Protein AF-A0AAU7Q4F9-F1 (afdb_monomer_lite)

Secondary structure (DSSP, 8-state):
-PPPPTTSPPP------SS---SHHHHHHHHHHHHGGGHHHHHHHIIIIIS-GGG---SSHHHHHHHHHHHHHHHHHHHHHHHHHHH-GGGG-

Foldseek 3Di:
DDDDPPPDDDDDDDDDDPDDDPDPVSVVVVVVVVVCVCLVVQLVCCLCVVVVLVPDDDPDPVVSVVVVVVSSVVSVVVSVVVVCCVPPVPVVD

InterPro domains:
  IPR012337 Ribonuclease H-like superfamily [SSF53098] (7-90)
  IPR047768 Transposase for transposon Tn5-like [PTHR37319] (5-89)

Organism: NCBI:txid3158571

Sequence (93 aa):
MVFCPPEASPLEWMLLTNLPVNTFDEAVEKVSWYCLRWKIEILHKILKSGLKVEECRLETAERLMRYLTVMSVIAWRIFFITTIARTNPTLLY

Radius of gyration: 18.88 Å; chains: 1; bounding box: 44×36×45 Å

Structure (mmCIF, N/CA/C/O backbone):
data_AF-A0AAU7Q4F9-F1
#
_entry.id   AF-A0AAU7Q4F9-F1
#
loop_
_atom_site.group_PDB
_atom_site.id
_atom_site.type_symbol
_atom_site.label_atom_id
_atom_site.label_alt_id
_atom_site.label_comp_id
_atom_site.label_asym_id
_atom_site.label_entity_id
_atom_site.label_seq_id
_atom_site.pdbx_PDB_ins_code
_atom_site.Cartn_x
_atom_site.Cartn_y
_atom_site.Cartn_z
_atom_site.occup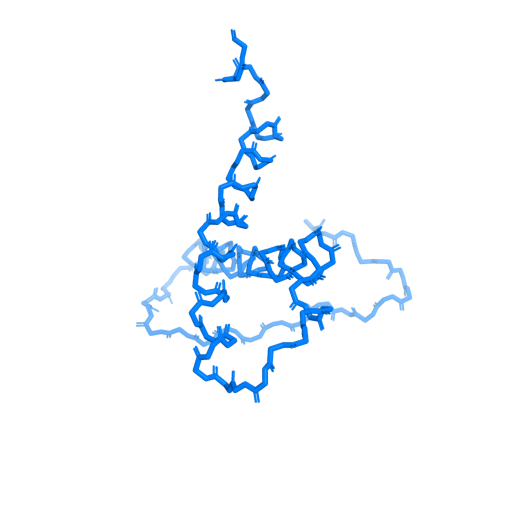ancy
_atom_site.B_iso_or_equiv
_atom_site.auth_seq_id
_atom_site.auth_comp_id
_atom_site.auth_asym_id
_atom_site.auth_atom_id
_atom_site.pdbx_PDB_model_num
ATOM 1 N N . MET A 1 1 ? 15.664 -12.914 -14.650 1.00 38.50 1 MET A N 1
ATOM 2 C CA . MET A 1 1 ? 14.683 -14.010 -14.794 1.00 38.50 1 MET A CA 1
ATOM 3 C C . MET A 1 1 ? 14.247 -14.415 -13.397 1.00 38.50 1 MET A C 1
ATOM 5 O O . MET A 1 1 ? 15.077 -14.900 -12.641 1.00 38.50 1 MET A O 1
ATOM 9 N N . VAL A 1 2 ? 13.011 -14.102 -13.005 1.00 52.59 2 VAL A N 1
ATOM 10 C CA . VAL A 1 2 ? 12.460 -14.536 -11.711 1.00 52.59 2 VAL A CA 1
ATOM 11 C C . VAL A 1 2 ? 12.065 -16.003 -11.868 1.00 52.59 2 VAL A C 1
ATOM 13 O O . VAL A 1 2 ? 11.345 -16.337 -12.805 1.00 52.59 2 VAL A O 1
ATOM 16 N N . PHE A 1 3 ? 12.579 -16.877 -11.005 1.00 48.22 3 PHE A N 1
ATOM 17 C CA . PHE A 1 3 ? 12.189 -18.287 -10.969 1.00 48.22 3 PHE A CA 1
ATOM 18 C C . PHE A 1 3 ? 10.68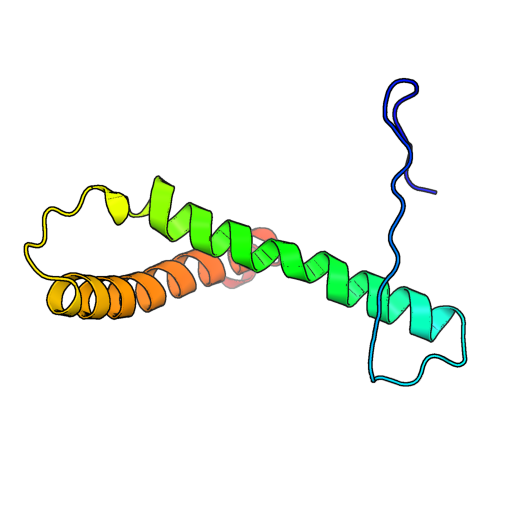0 -18.390 -10.701 1.00 48.22 3 PHE A C 1
ATOM 20 O O . PHE A 1 3 ? 10.200 -17.902 -9.679 1.00 48.22 3 PHE A O 1
ATOM 27 N N . CYS A 1 4 ? 9.941 -19.020 -11.613 1.00 61.09 4 CYS A N 1
ATOM 28 C CA . CYS A 1 4 ? 8.564 -19.441 -11.379 1.00 61.09 4 CYS A CA 1
ATOM 29 C C . CYS A 1 4 ? 8.610 -20.900 -10.891 1.00 61.09 4 CYS A C 1
ATOM 31 O O . CYS A 1 4 ? 9.220 -21.727 -11.576 1.00 61.09 4 CYS A O 1
ATOM 33 N N . PRO A 1 5 ? 8.058 -21.232 -9.710 1.00 80.31 5 PRO A N 1
ATOM 34 C CA . PRO A 1 5 ? 7.941 -22.619 -9.272 1.00 80.31 5 PRO A CA 1
ATOM 35 C C . PRO A 1 5 ? 7.213 -23.454 -10.338 1.00 80.31 5 PRO A C 1
ATOM 37 O O . PRO A 1 5 ? 6.263 -22.945 -10.929 1.00 80.31 5 PRO A O 1
ATOM 40 N N . PRO A 1 6 ? 7.603 -24.718 -10.574 1.00 75.06 6 PRO A N 1
ATOM 41 C CA . PRO A 1 6 ? 7.075 -25.523 -11.682 1.00 75.06 6 PRO A CA 1
ATOM 42 C C . PRO A 1 6 ? 5.551 -25.743 -11.648 1.00 75.06 6 PRO A C 1
ATOM 44 O O . PRO A 1 6 ? 4.962 -26.050 -12.678 1.00 75.06 6 PRO A O 1
ATOM 47 N N . GLU A 1 7 ? 4.910 -25.560 -10.493 1.00 83.19 7 GLU A N 1
ATOM 48 C CA . GLU A 1 7 ? 3.461 -25.728 -10.301 1.00 83.19 7 GLU A CA 1
ATOM 49 C C . GLU A 1 7 ? 2.684 -24.398 -10.266 1.00 83.19 7 GLU A C 1
ATOM 51 O O . GLU A 1 7 ? 1.459 -24.397 -10.151 1.00 83.19 7 GLU A O 1
ATOM 56 N N . ALA A 1 8 ? 3.367 -23.252 -10.343 1.00 84.56 8 ALA A N 1
ATOM 57 C CA . ALA A 1 8 ? 2.725 -21.945 -10.267 1.00 84.56 8 ALA A CA 1
ATOM 58 C C . ALA A 1 8 ? 2.310 -21.447 -11.657 1.00 84.56 8 ALA A C 1
ATOM 60 O O . ALA A 1 8 ? 3.069 -21.533 -12.622 1.00 84.56 8 ALA A O 1
ATOM 61 N N . SER A 1 9 ? 1.110 -20.871 -11.760 1.00 86.88 9 SER A N 1
ATOM 62 C CA . SER A 1 9 ? 0.697 -20.177 -12.981 1.00 86.88 9 SER A CA 1
ATOM 63 C C . SER A 1 9 ? 1.627 -18.982 -13.254 1.00 86.88 9 SER A C 1
ATOM 65 O O . SER A 1 9 ? 1.982 -18.269 -12.307 1.00 86.88 9 SER A O 1
ATOM 67 N N . PRO A 1 10 ? 2.014 -18.732 -14.520 1.00 86.12 10 PRO A N 1
ATOM 68 C CA . PRO A 1 10 ? 2.849 -17.590 -14.869 1.00 86.12 10 PRO A CA 1
ATOM 69 C C . PRO A 1 10 ? 2.231 -16.266 -14.415 1.00 86.12 10 PRO A C 1
ATOM 71 O O . PRO A 1 10 ? 1.017 -16.073 -14.480 1.00 86.12 10 PRO A O 1
ATOM 74 N N . LEU A 1 11 ? 3.081 -15.336 -13.981 1.00 87.62 11 LEU A N 1
ATOM 75 C CA . LEU A 1 11 ? 2.650 -13.976 -13.690 1.00 87.62 11 LEU A CA 1
ATOM 76 C C . LEU A 1 11 ? 2.409 -13.232 -15.007 1.00 87.62 11 LEU A C 1
ATOM 78 O O . LEU A 1 11 ? 3.347 -13.012 -15.772 1.00 87.62 11 LEU A O 1
ATOM 82 N N . GLU A 1 12 ? 1.174 -12.802 -15.233 1.00 91.38 12 GLU A N 1
ATOM 83 C CA . GLU A 1 12 ? 0.789 -12.005 -16.395 1.00 91.38 12 GLU A CA 1
ATOM 84 C C . GLU A 1 12 ? 0.154 -10.693 -15.928 1.00 91.38 12 GLU A C 1
ATOM 86 O O . GLU A 1 12 ? -0.838 -10.696 -15.196 1.00 91.38 12 GLU A O 1
ATOM 91 N N . TRP A 1 13 ? 0.738 -9.560 -16.330 1.00 94.44 13 TRP A N 1
ATOM 92 C CA . TRP A 1 13 ? 0.229 -8.224 -16.019 1.00 94.44 13 TRP A CA 1
ATOM 93 C C . TRP A 1 13 ? 0.061 -7.397 -17.289 1.00 94.44 13 TRP A C 1
ATOM 95 O O . TRP A 1 13 ? 0.996 -7.247 -18.071 1.00 94.44 13 TRP A O 1
ATOM 105 N N . MET A 1 14 ? -1.109 -6.773 -17.426 1.00 95.31 14 MET A N 1
ATOM 106 C CA . MET A 1 14 ? -1.364 -5.703 -18.386 1.00 95.31 14 MET A CA 1
ATOM 107 C C . MET A 1 14 ? -1.568 -4.401 -17.609 1.00 95.31 14 MET A C 1
ATOM 109 O O . MET A 1 14 ? -2.555 -4.247 -16.888 1.00 95.31 14 MET A O 1
ATOM 113 N N . LEU A 1 15 ? -0.611 -3.478 -17.718 1.00 96.44 15 LEU A N 1
ATOM 114 C CA . LEU A 1 15 ? -0.642 -2.198 -17.012 1.00 96.44 15 LEU A CA 1
ATOM 115 C C . LEU A 1 15 ? -1.076 -1.089 -17.972 1.00 96.44 15 LEU A C 1
ATOM 117 O O . LEU A 1 15 ? -0.396 -0.814 -18.957 1.00 96.44 15 LEU A O 1
ATOM 121 N N . LEU A 1 16 ? -2.194 -0.437 -17.663 1.00 97.00 16 LEU A N 1
ATOM 122 C CA . LEU A 1 16 ? -2.663 0.743 -18.386 1.00 97.00 16 LEU A CA 1
ATOM 123 C C . LEU A 1 16 ? -2.156 1.998 -17.675 1.00 97.00 16 LEU A C 1
ATOM 125 O O . LEU A 1 16 ? -2.305 2.131 -16.461 1.00 97.00 16 LEU A O 1
ATOM 129 N N . THR A 1 17 ? -1.554 2.915 -18.428 1.00 96.44 17 THR A N 1
ATOM 130 C CA . THR A 1 17 ? -0.992 4.161 -17.899 1.00 96.44 17 THR A CA 1
ATOM 131 C C . THR A 1 17 ? -1.247 5.316 -18.860 1.00 96.44 17 THR A C 1
ATOM 133 O O . THR A 1 17 ? -1.305 5.125 -20.072 1.00 96.44 17 THR A O 1
ATOM 136 N N . ASN A 1 18 ? -1.409 6.521 -18.315 1.00 97.38 18 ASN A N 1
ATOM 137 C CA . ASN A 1 18 ? -1.476 7.768 -19.080 1.00 97.38 18 ASN A CA 1
ATOM 138 C C . ASN A 1 18 ? -0.091 8.405 -19.292 1.00 97.38 18 ASN A C 1
ATOM 140 O O . ASN A 1 18 ? 0.005 9.485 -19.871 1.00 97.38 18 ASN A O 1
ATOM 144 N N . LEU A 1 19 ? 0.969 7.772 -18.789 1.00 97.00 19 LEU A N 1
ATOM 145 C CA . LEU A 1 19 ? 2.344 8.216 -18.975 1.00 97.00 19 LEU A CA 1
ATOM 146 C C . LEU A 1 19 ? 2.913 7.650 -20.281 1.00 97.00 19 LEU A C 1
ATOM 148 O O . LEU A 1 19 ? 2.614 6.503 -20.617 1.00 97.00 19 LEU A O 1
ATOM 152 N N . PRO A 1 20 ? 3.755 8.410 -21.001 1.00 96.75 20 PRO A N 1
ATOM 153 C CA . PRO A 1 20 ? 4.412 7.903 -22.196 1.00 96.75 20 PRO A CA 1
ATOM 154 C C . PRO A 1 20 ? 5.351 6.739 -21.853 1.00 96.75 20 PRO A C 1
ATOM 156 O O . PRO A 1 20 ? 6.025 6.748 -20.818 1.00 96.75 20 PRO A O 1
ATOM 159 N N . VAL A 1 21 ? 5.374 5.742 -22.738 1.00 97.19 21 VAL A N 1
ATOM 160 C CA . VAL A 1 21 ? 6.269 4.583 -22.677 1.00 97.19 21 VAL A CA 1
ATOM 161 C C . VAL A 1 21 ? 6.743 4.290 -24.097 1.00 97.19 21 VAL A C 1
ATOM 163 O O . VAL A 1 21 ? 6.054 3.630 -24.870 1.00 97.19 21 VAL A O 1
ATOM 166 N N . ASN A 1 22 ? 7.903 4.831 -24.456 1.00 97.62 22 ASN A N 1
ATOM 167 C CA . ASN A 1 22 ? 8.494 4.718 -25.790 1.00 97.62 22 ASN A CA 1
ATOM 168 C C . ASN A 1 22 ? 9.659 3.723 -25.834 1.00 97.62 22 ASN A C 1
ATOM 170 O O . ASN A 1 22 ? 10.054 3.280 -26.910 1.00 97.62 22 ASN A O 1
ATOM 174 N N . THR A 1 23 ? 10.223 3.380 -24.674 1.00 98.12 23 THR A N 1
ATOM 175 C CA . THR A 1 23 ? 11.390 2.500 -24.552 1.00 98.12 23 THR A CA 1
ATOM 176 C C . THR A 1 23 ? 11.128 1.353 -23.578 1.00 98.12 23 THR A C 1
ATOM 178 O O . THR A 1 23 ? 10.242 1.415 -22.722 1.00 98.12 23 THR A O 1
ATOM 181 N N . PHE A 1 24 ? 11.911 0.279 -23.703 1.00 97.12 24 PHE A N 1
ATOM 182 C CA . PHE A 1 24 ? 11.823 -0.858 -22.787 1.00 97.12 24 PHE A CA 1
ATOM 183 C C . PHE A 1 24 ? 12.157 -0.457 -21.342 1.00 97.12 24 PHE A C 1
ATOM 185 O O . PHE A 1 24 ? 11.446 -0.850 -20.420 1.00 97.12 24 PHE A O 1
ATOM 192 N N . ASP A 1 25 ? 13.177 0.381 -21.145 1.00 97.69 25 ASP A N 1
ATOM 193 C CA . ASP A 1 25 ? 13.563 0.868 -19.816 1.00 97.69 25 ASP A CA 1
ATOM 194 C C . ASP A 1 25 ? 12.449 1.703 -19.173 1.00 97.69 25 ASP A C 1
ATOM 196 O O . ASP A 1 25 ? 12.150 1.544 -17.987 1.00 97.69 25 ASP A O 1
ATOM 200 N N . GLU A 1 26 ? 11.746 2.519 -19.967 1.00 97.69 26 GLU A N 1
ATOM 201 C CA . GLU A 1 26 ? 10.551 3.221 -19.501 1.00 97.69 26 GLU A CA 1
ATOM 202 C C . GLU A 1 26 ? 9.441 2.256 -19.075 1.00 97.69 26 GLU A C 1
ATOM 204 O O . GLU A 1 26 ? 8.741 2.552 -18.108 1.00 97.69 26 GLU A O 1
ATOM 209 N N . ALA A 1 27 ? 9.265 1.114 -19.745 1.00 96.94 27 ALA A N 1
ATOM 210 C CA . ALA A 1 27 ? 8.283 0.108 -19.343 1.00 96.94 27 ALA A CA 1
ATOM 211 C C . ALA A 1 27 ? 8.686 -0.580 -18.027 1.00 96.94 27 ALA A C 1
ATOM 213 O O . ALA A 1 27 ? 7.860 -0.727 -17.121 1.00 96.94 27 ALA A O 1
ATOM 214 N N . VAL A 1 28 ? 9.965 -0.948 -17.885 1.00 96.81 28 VAL A N 1
ATOM 215 C CA . VAL A 1 28 ? 10.516 -1.559 -16.663 1.00 96.81 28 VAL A CA 1
ATOM 216 C C . VAL A 1 28 ? 10.355 -0.632 -15.460 1.00 96.81 28 VAL A C 1
ATOM 218 O O . VAL A 1 28 ? 9.950 -1.082 -14.386 1.00 96.81 28 VAL A O 1
ATOM 221 N N . GLU A 1 29 ? 10.593 0.669 -15.629 1.00 97.12 29 GLU A N 1
ATOM 222 C CA . GLU A 1 29 ? 10.362 1.655 -14.573 1.00 97.12 29 GLU A CA 1
ATOM 223 C C . GLU A 1 29 ? 8.900 1.630 -14.089 1.00 97.12 29 GLU A C 1
ATOM 225 O O . GLU A 1 29 ? 8.636 1.615 -12.886 1.00 97.12 29 GLU A O 1
ATOM 230 N N . LYS A 1 30 ? 7.932 1.552 -15.004 1.00 97.25 30 LYS A N 1
ATOM 231 C CA . LYS A 1 30 ? 6.497 1.614 -14.678 1.00 97.25 30 LYS A CA 1
ATOM 232 C C . LYS A 1 30 ? 6.063 0.344 -13.953 1.00 97.25 30 LYS A C 1
ATOM 234 O O . LYS A 1 30 ? 5.311 0.417 -12.980 1.00 97.25 30 LYS A O 1
ATOM 239 N N . VAL A 1 31 ? 6.609 -0.806 -14.355 1.00 96.50 31 VAL A N 1
ATOM 240 C CA . VAL A 1 31 ? 6.479 -2.059 -13.599 1.00 96.50 31 VAL A CA 1
ATOM 241 C C . VAL A 1 31 ? 7.067 -1.897 -12.195 1.00 96.50 31 VAL A C 1
ATOM 243 O O . VAL A 1 31 ? 6.411 -2.261 -11.221 1.00 96.50 31 VAL A O 1
ATOM 246 N N . SER A 1 32 ? 8.251 -1.291 -12.057 1.00 96.12 32 SER A N 1
ATOM 247 C CA . SER A 1 32 ? 8.881 -1.063 -10.749 1.00 96.12 32 SER A CA 1
ATOM 248 C C . SER A 1 32 ? 8.021 -0.187 -9.829 1.00 96.12 32 SER A C 1
ATOM 250 O O . SER A 1 32 ? 7.874 -0.497 -8.646 1.00 96.12 32 SER A O 1
ATOM 252 N N . TRP A 1 33 ? 7.374 0.852 -10.365 1.00 96.12 33 TRP A N 1
ATOM 253 C CA . TRP A 1 33 ? 6.436 1.686 -9.614 1.00 96.12 33 TRP A CA 1
ATOM 254 C C . TRP A 1 33 ? 5.182 0.911 -9.227 1.00 96.12 33 TRP A C 1
ATOM 256 O O . TRP A 1 33 ? 4.741 0.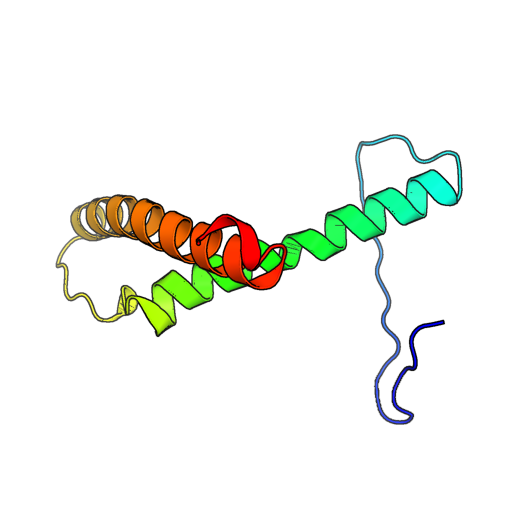986 -8.080 1.00 96.12 33 TRP A O 1
ATOM 266 N N . TYR A 1 34 ? 4.632 0.118 -10.149 1.00 96.25 34 TYR A N 1
ATOM 267 C CA . TYR A 1 34 ? 3.457 -0.703 -9.874 1.00 96.25 34 TYR A CA 1
ATOM 268 C C . TYR A 1 34 ? 3.726 -1.761 -8.795 1.00 96.25 34 TYR A C 1
ATOM 270 O O . TYR A 1 34 ? 2.866 -2.004 -7.948 1.00 96.25 34 TYR A O 1
ATOM 278 N N . CYS A 1 35 ? 4.939 -2.316 -8.725 1.00 94.81 35 CYS A N 1
ATOM 279 C CA . CYS A 1 35 ? 5.351 -3.201 -7.631 1.00 94.81 35 CYS A CA 1
ATOM 280 C C . CYS A 1 35 ? 5.242 -2.528 -6.250 1.00 94.81 35 CYS A C 1
ATOM 282 O O . CYS A 1 35 ? 4.973 -3.200 -5.252 1.00 94.81 35 CYS A O 1
ATOM 284 N N . LEU A 1 36 ? 5.385 -1.198 -6.163 1.00 94.00 36 LEU A N 1
ATOM 285 C CA . LEU A 1 36 ? 5.226 -0.462 -4.903 1.00 94.00 36 LEU A CA 1
ATOM 286 C C . LEU A 1 36 ? 3.766 -0.370 -4.443 1.00 94.00 36 LEU A C 1
ATOM 288 O O . LEU A 1 36 ? 3.536 -0.084 -3.266 1.00 94.00 36 LEU A O 1
ATOM 292 N N . ARG A 1 37 ? 2.787 -0.653 -5.316 1.00 96.19 37 ARG A N 1
ATOM 293 C CA . ARG A 1 37 ? 1.353 -0.624 -4.987 1.00 96.19 37 ARG A CA 1
ATOM 294 C C . ARG A 1 37 ? 1.035 -1.482 -3.766 1.00 96.19 37 ARG A C 1
ATOM 296 O O . ARG A 1 37 ? 0.219 -1.081 -2.946 1.00 96.19 37 ARG A O 1
ATOM 303 N N . TRP A 1 38 ? 1.720 -2.615 -3.593 1.00 94.12 38 TRP A N 1
ATOM 304 C CA . TRP A 1 38 ? 1.494 -3.532 -2.468 1.00 94.12 38 TRP A CA 1
ATOM 305 C C . TRP A 1 38 ? 1.715 -2.893 -1.085 1.00 94.12 38 TRP A C 1
ATOM 307 O O . TRP A 1 38 ? 1.195 -3.381 -0.084 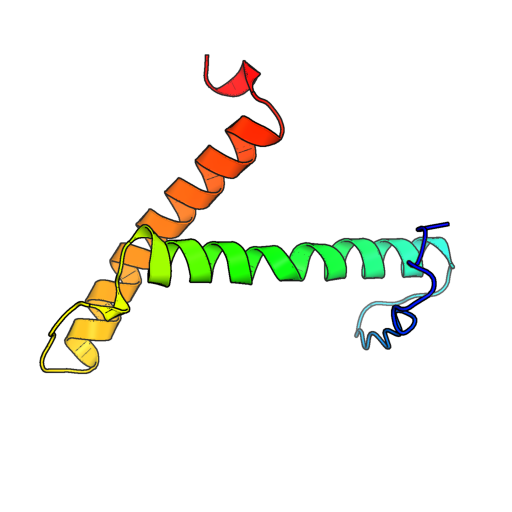1.00 94.12 38 TRP A O 1
ATOM 317 N N . LYS A 1 39 ? 2.443 -1.769 -0.999 1.00 94.25 39 LYS A N 1
ATOM 318 C CA . LYS A 1 39 ? 2.662 -1.048 0.266 1.00 94.25 39 LYS A CA 1
ATOM 319 C C . LYS A 1 39 ? 1.355 -0.630 0.948 1.00 94.25 39 LYS A C 1
ATOM 321 O O . LYS A 1 39 ? 1.313 -0.622 2.177 1.00 94.25 39 LYS A O 1
ATOM 326 N N . ILE A 1 40 ? 0.290 -0.343 0.191 1.00 95.31 40 ILE A N 1
ATOM 327 C CA . ILE A 1 40 ? -1.015 -0.003 0.780 1.00 95.31 40 ILE A CA 1
ATOM 328 C C . ILE A 1 40 ? -1.606 -1.169 1.583 1.00 95.31 40 ILE A C 1
ATOM 330 O O . ILE A 1 40 ? -2.168 -0.954 2.652 1.00 95.31 40 ILE A O 1
ATOM 334 N N . GLU A 1 41 ? -1.382 -2.414 1.152 1.00 97.00 41 GLU A N 1
ATOM 335 C CA . GLU A 1 41 ? -1.859 -3.598 1.875 1.00 97.00 41 GLU A CA 1
ATOM 336 C C . GLU A 1 41 ? -1.130 -3.786 3.205 1.00 97.00 41 GLU A C 1
ATOM 338 O O . GLU A 1 41 ? -1.706 -4.268 4.179 1.00 97.00 41 GLU A O 1
ATOM 343 N N . ILE A 1 42 ? 0.131 -3.353 3.287 1.00 95.94 42 ILE A N 1
ATOM 344 C CA . ILE A 1 42 ? 0.870 -3.344 4.552 1.00 95.94 42 ILE A CA 1
ATOM 345 C C . ILE A 1 42 ? 0.245 -2.326 5.511 1.00 95.94 42 ILE A C 1
ATOM 347 O O . ILE A 1 42 ? 0.056 -2.643 6.685 1.00 95.94 42 ILE A O 1
ATOM 351 N N . LEU A 1 43 ? -0.127 -1.137 5.025 1.00 96.38 43 LEU A N 1
ATOM 352 C CA . LEU A 1 4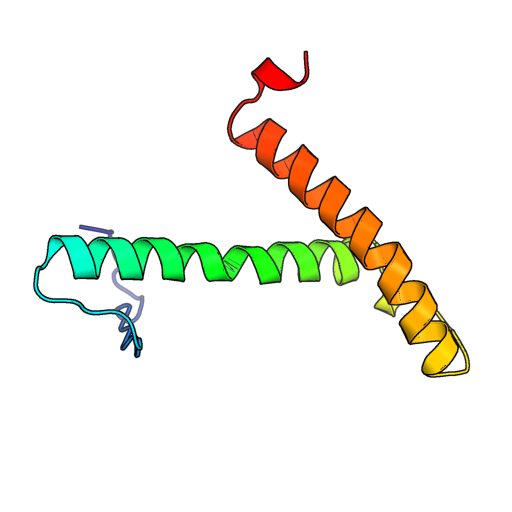3 ? -0.841 -0.145 5.833 1.00 96.38 43 LEU A CA 1
ATOM 353 C C . LEU A 1 43 ? -2.194 -0.692 6.318 1.00 96.38 43 LEU A C 1
ATOM 355 O O . LEU A 1 43 ? -2.495 -0.601 7.509 1.00 96.38 43 LEU A O 1
ATOM 359 N N . HIS A 1 44 ? -2.975 -1.325 5.434 1.00 96.75 44 HIS A N 1
ATOM 360 C CA . HIS A 1 44 ? -4.229 -1.987 5.807 1.00 96.75 44 HIS A CA 1
ATOM 361 C C . HIS A 1 44 ? -4.013 -3.085 6.851 1.00 96.75 44 HIS A C 1
ATOM 363 O O . HIS A 1 44 ? -4.760 -3.159 7.824 1.00 96.75 44 HIS A O 1
ATOM 369 N N . LYS A 1 45 ? -2.969 -3.907 6.704 1.00 97.50 45 LYS A N 1
ATOM 370 C CA . LYS A 1 45 ? -2.616 -4.944 7.680 1.00 97.50 45 LYS A CA 1
ATOM 371 C C . LYS A 1 45 ? -2.251 -4.349 9.040 1.00 97.50 45 LYS A C 1
ATOM 373 O O . LYS A 1 45 ? -2.671 -4.884 10.065 1.00 97.50 45 LYS A O 1
ATOM 378 N N . ILE A 1 46 ? -1.505 -3.242 9.068 1.00 97.69 46 ILE A N 1
ATOM 379 C CA . ILE A 1 46 ? -1.186 -2.528 10.312 1.00 97.69 46 ILE A CA 1
ATOM 380 C C . ILE A 1 46 ? -2.468 -2.020 10.969 1.00 97.69 46 ILE A C 1
ATOM 382 O O . ILE A 1 46 ? -2.643 -2.239 12.159 1.00 97.69 46 ILE A O 1
ATOM 386 N N . LEU A 1 47 ? -3.384 -1.406 10.217 1.00 97.56 47 LEU A N 1
ATOM 387 C CA . LEU A 1 47 ? -4.658 -0.925 10.757 1.00 97.56 47 LEU A CA 1
ATOM 388 C C . LEU A 1 47 ? -5.523 -2.066 11.309 1.00 97.56 47 LEU A C 1
ATOM 390 O O . LEU A 1 47 ? -5.938 -2.031 12.466 1.00 97.56 47 LEU A O 1
ATOM 394 N N . LYS A 1 48 ? -5.783 -3.086 10.489 1.00 96.44 48 LYS A N 1
ATOM 395 C CA . LYS A 1 48 ? -6.743 -4.150 10.801 1.00 96.44 48 LYS A CA 1
ATOM 396 C C . LYS A 1 48 ? -6.194 -5.151 11.805 1.00 96.44 48 LYS A C 1
ATOM 398 O O . LYS A 1 48 ? -6.826 -5.405 12.816 1.00 96.44 48 LYS A O 1
ATOM 403 N N . SER A 1 49 ? -5.011 -5.705 11.554 1.00 97.25 49 SER A N 1
ATOM 404 C CA . SER A 1 49 ? -4.447 -6.771 12.393 1.00 97.25 49 SER A CA 1
ATOM 405 C C . SE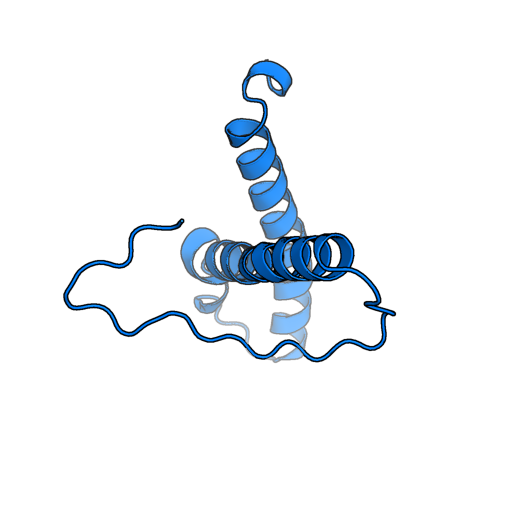R A 1 49 ? -3.515 -6.243 13.481 1.00 97.25 49 SER A C 1
ATOM 407 O O . SER A 1 49 ? -3.465 -6.820 14.561 1.00 97.25 49 SER A O 1
ATOM 409 N N . GLY A 1 50 ? -2.764 -5.172 13.206 1.00 96.12 50 GLY A N 1
ATOM 410 C CA . GLY A 1 50 ? -1.830 -4.590 14.176 1.00 96.12 50 GLY A CA 1
ATOM 411 C C . GLY A 1 50 ? -2.535 -3.742 15.234 1.00 96.12 50 GLY A C 1
ATOM 412 O O . GLY A 1 50 ? -2.389 -3.980 16.427 1.00 96.12 50 GLY A O 1
ATOM 413 N N . LEU A 1 51 ? -3.319 -2.764 14.785 1.00 96.88 51 LEU A N 1
ATOM 414 C CA . LEU A 1 51 ? -4.039 -1.813 15.629 1.00 96.88 51 LEU A CA 1
ATOM 415 C C . LEU A 1 51 ? -5.472 -2.252 15.950 1.00 96.88 51 LEU A C 1
ATOM 417 O O . LEU A 1 51 ? -6.124 -1.598 16.761 1.00 96.88 51 LEU A O 1
ATOM 421 N N . LYS A 1 52 ? -5.956 -3.341 15.334 1.00 96.38 52 LYS A N 1
ATOM 422 C CA . LYS A 1 52 ? -7.263 -3.953 15.623 1.00 96.38 52 LYS A CA 1
ATOM 423 C C . LYS A 1 52 ? -8.433 -2.978 15.497 1.00 96.38 52 LYS A C 1
ATOM 425 O O . LYS A 1 52 ? -9.408 -3.064 16.237 1.00 96.38 52 LYS A O 1
ATOM 430 N N . VAL A 1 53 ? -8.368 -2.057 14.531 1.00 95.94 53 VAL A N 1
ATOM 431 C CA . VAL A 1 53 ? -9.394 -1.005 14.383 1.00 95.94 53 VAL A CA 1
ATOM 432 C C . VAL A 1 53 ? -10.797 -1.563 14.113 1.00 95.94 53 VAL A C 1
ATOM 434 O O . VAL A 1 53 ? -11.783 -0.904 14.422 1.00 95.94 53 VAL A O 1
ATOM 437 N N . GLU A 1 54 ? -10.899 -2.781 13.576 1.00 94.00 54 GLU A N 1
ATOM 438 C CA . GLU A 1 54 ? -12.170 -3.469 13.306 1.00 94.00 54 GLU A CA 1
ATOM 439 C C . GLU A 1 54 ? -12.836 -4.026 14.582 1.00 94.00 54 GLU A C 1
ATOM 441 O O . GLU A 1 54 ? -14.020 -4.351 14.564 1.00 94.00 54 GLU A O 1
ATOM 446 N N . GLU A 1 55 ? -12.114 -4.097 15.708 1.00 94.69 55 GLU A N 1
ATOM 447 C CA . GLU A 1 55 ? -12.656 -4.530 17.005 1.00 94.69 55 GLU A CA 1
ATOM 448 C C . GLU A 1 55 ? -13.372 -3.384 17.752 1.00 94.69 55 GLU A C 1
ATOM 450 O O . GLU A 1 55 ? -14.061 -3.626 18.748 1.00 94.69 55 GLU A O 1
ATOM 455 N N . CYS A 1 56 ? -13.252 -2.133 17.284 1.00 90.75 56 CYS A N 1
ATOM 456 C CA . CYS A 1 56 ? -13.906 -0.997 17.928 1.00 90.75 56 CYS A CA 1
ATOM 457 C C . CYS A 1 56 ? -15.440 -1.075 17.785 1.00 90.75 56 CYS A C 1
ATOM 459 O O . CYS A 1 56 ? -15.987 -1.348 16.718 1.00 90.75 56 CYS A O 1
ATOM 461 N N . ARG A 1 57 ? -16.162 -0.830 18.882 1.00 91.06 57 ARG A N 1
ATOM 462 C CA . ARG A 1 57 ? -17.634 -0.895 18.940 1.00 91.06 57 ARG A CA 1
ATOM 463 C C . ARG A 1 57 ? -18.238 0.507 18.993 1.00 91.06 57 ARG A C 1
ATOM 465 O O . ARG A 1 57 ? -18.922 0.866 19.945 1.00 91.06 57 ARG A O 1
ATOM 472 N N . LEU A 1 58 ? -17.919 1.327 17.994 1.00 91.81 58 LEU A N 1
ATOM 473 C CA . LEU A 1 58 ? -18.473 2.676 17.873 1.00 91.81 58 LEU A CA 1
ATOM 474 C C . LEU A 1 58 ? -19.863 2.621 17.230 1.00 91.81 58 LEU A C 1
ATOM 476 O O . LEU A 1 58 ? -20.064 1.951 16.224 1.00 91.81 58 LEU A O 1
ATOM 480 N N . GLU A 1 59 ? -20.814 3.347 17.813 1.00 90.31 59 GLU A N 1
ATOM 481 C CA . GLU A 1 59 ? -22.238 3.264 17.449 1.00 90.31 59 GLU A CA 1
ATOM 482 C C . GLU A 1 59 ? -22.580 3.934 16.114 1.00 90.31 59 GLU A C 1
ATOM 484 O O . GLU A 1 59 ? -23.572 3.576 15.485 1.00 90.31 59 GLU A O 1
ATOM 489 N N . THR A 1 60 ? -21.789 4.920 15.675 1.00 95.38 60 THR A N 1
ATOM 490 C CA . THR A 1 60 ? -22.075 5.690 14.457 1.00 95.38 60 THR A CA 1
ATOM 491 C C . THR A 1 60 ? -20.903 5.675 13.487 1.00 95.38 60 THR A C 1
ATOM 493 O O . THR A 1 60 ? -19.734 5.712 13.884 1.00 95.38 60 THR A O 1
ATOM 496 N N . ALA A 1 61 ? -21.224 5.694 12.191 1.00 93.50 61 ALA A N 1
ATOM 497 C CA . ALA A 1 61 ? -20.230 5.773 11.124 1.00 93.50 61 ALA A CA 1
ATOM 498 C C . ALA A 1 61 ? -19.341 7.022 11.252 1.00 93.50 61 ALA A C 1
ATOM 500 O O . ALA A 1 61 ? -18.142 6.956 11.009 1.00 93.50 61 ALA A O 1
ATOM 501 N N . GLU A 1 62 ? -19.894 8.151 11.701 1.00 96.88 62 GLU A N 1
ATOM 502 C CA . GLU A 1 62 ? -19.131 9.385 11.915 1.00 96.88 62 GLU A CA 1
ATOM 503 C C . GLU A 1 62 ? -18.057 9.231 13.002 1.00 96.88 62 GLU A C 1
ATOM 505 O O . GLU A 1 62 ? -16.913 9.656 12.821 1.00 96.88 62 GLU A O 1
ATOM 510 N N . ARG A 1 63 ? -18.392 8.572 14.121 1.00 95.62 63 ARG A N 1
ATOM 511 C CA . ARG A 1 63 ? -17.423 8.271 15.184 1.00 95.62 63 ARG A CA 1
ATOM 512 C C . ARG A 1 63 ? -16.351 7.307 14.680 1.00 95.62 63 ARG A C 1
ATOM 514 O O . ARG A 1 63 ? -15.174 7.530 14.960 1.00 95.62 63 ARG A O 1
ATOM 521 N N . LEU A 1 64 ? -16.742 6.294 13.901 1.00 94.06 64 LEU A N 1
ATOM 522 C CA . LEU A 1 64 ? -15.806 5.364 13.267 1.00 94.06 64 LEU A CA 1
ATOM 523 C C . LEU A 1 64 ? -14.845 6.085 12.313 1.00 94.06 64 LEU A C 1
ATOM 525 O O . LEU A 1 64 ? -13.642 5.862 12.394 1.00 94.06 64 LEU A O 1
ATOM 529 N N . MET A 1 65 ? -15.338 6.991 11.465 1.00 95.44 65 MET A N 1
ATOM 530 C CA . MET A 1 65 ? -14.493 7.775 10.558 1.00 95.44 65 MET A CA 1
ATOM 531 C C . MET A 1 65 ? -13.478 8.625 11.325 1.00 95.44 65 MET A C 1
ATOM 533 O O . MET A 1 65 ? -12.292 8.582 11.012 1.00 95.44 65 MET A O 1
ATOM 537 N N . ARG A 1 66 ? -13.905 9.345 12.372 1.00 96.81 66 ARG A N 1
ATOM 538 C CA . ARG A 1 66 ? -12.991 10.142 13.214 1.00 96.81 66 ARG A CA 1
ATOM 539 C C . ARG A 1 66 ? -11.909 9.279 13.862 1.00 96.81 66 ARG A C 1
ATOM 541 O O . ARG A 1 66 ? -10.739 9.656 13.854 1.00 96.81 66 ARG A O 1
ATOM 548 N N . TYR A 1 67 ? -12.294 8.119 14.390 1.00 96.88 67 TYR A N 1
ATOM 549 C CA . TYR A 1 67 ? -11.361 7.156 14.965 1.00 96.88 67 TYR A CA 1
ATOM 550 C C . TYR A 1 67 ? -10.360 6.646 13.920 1.00 96.88 67 TYR A C 1
ATOM 552 O O . TYR A 1 67 ? -9.151 6.745 14.129 1.00 96.88 67 TYR A O 1
ATOM 560 N N . LEU A 1 68 ? -10.840 6.187 12.760 1.00 96.38 68 LEU A N 1
ATOM 561 C CA . LEU A 1 68 ? -9.992 5.697 11.672 1.00 96.38 68 LEU A CA 1
ATOM 562 C C . LEU A 1 68 ? -9.021 6.763 11.159 1.00 96.38 68 LEU A C 1
ATOM 564 O O . LEU A 1 68 ? -7.883 6.419 10.845 1.00 96.38 68 LEU A O 1
ATOM 568 N N . THR A 1 69 ? -9.410 8.040 11.122 1.00 97.25 69 THR A N 1
ATOM 569 C CA . THR A 1 69 ? -8.509 9.139 10.743 1.00 97.25 69 THR A CA 1
ATOM 570 C C . THR A 1 69 ? -7.291 9.203 11.663 1.00 97.25 69 THR A C 1
ATOM 572 O O . THR A 1 69 ? -6.156 9.201 11.186 1.00 97.25 69 THR A O 1
ATOM 575 N N . VAL A 1 70 ? -7.502 9.195 12.983 1.00 97.38 70 VAL A N 1
ATOM 576 C CA . VAL A 1 70 ? -6.400 9.226 13.961 1.00 97.38 70 VAL A CA 1
ATOM 577 C C . VAL A 1 70 ? -5.558 7.952 13.867 1.00 97.38 70 VAL A C 1
ATOM 579 O O . VAL A 1 70 ? -4.329 8.017 13.800 1.00 97.38 70 VAL A O 1
ATOM 582 N N . MET A 1 71 ? -6.209 6.791 13.783 1.00 97.88 71 MET A N 1
ATOM 583 C CA . MET A 1 71 ? -5.518 5.505 13.673 1.00 97.88 71 MET A CA 1
ATOM 584 C C . MET A 1 71 ? -4.703 5.388 12.383 1.00 97.88 71 MET A C 1
ATOM 586 O O . MET A 1 71 ? -3.638 4.779 12.398 1.00 97.88 71 MET A O 1
ATOM 590 N N . SER A 1 72 ? -5.139 6.013 11.288 1.00 97.62 72 SER A N 1
ATOM 591 C CA . SER A 1 72 ? -4.406 6.038 10.016 1.00 97.62 72 SER A CA 1
ATOM 592 C C . SER A 1 72 ? -3.088 6.801 10.128 1.00 97.62 72 SER A C 1
ATOM 594 O O . SER A 1 72 ? -2.073 6.343 9.602 1.00 97.62 72 SER A O 1
ATOM 596 N N . VAL A 1 73 ? -3.058 7.912 10.873 1.00 97.94 73 VAL A N 1
ATOM 597 C CA . VAL A 1 73 ? -1.815 8.659 11.142 1.00 97.94 73 VAL A CA 1
ATOM 598 C C . VAL A 1 73 ? -0.834 7.806 11.951 1.00 97.94 73 VAL A C 1
ATOM 600 O O . VAL A 1 73 ? 0.355 7.746 11.629 1.00 97.94 73 VAL A O 1
ATOM 603 N N . ILE A 1 74 ? -1.329 7.100 12.972 1.00 97.88 74 ILE A N 1
ATOM 604 C CA . ILE A 1 74 ? -0.513 6.202 13.804 1.00 97.88 74 ILE A CA 1
ATOM 605 C C . ILE A 1 74 ? 0.000 5.017 12.975 1.00 97.88 74 ILE A C 1
ATOM 607 O O . ILE A 1 74 ? 1.193 4.713 13.001 1.00 97.88 74 ILE A O 1
ATOM 611 N N . ALA A 1 75 ? -0.871 4.380 12.190 1.00 97.81 75 ALA A N 1
ATOM 612 C CA . ALA A 1 75 ? -0.511 3.267 11.317 1.00 97.81 75 ALA A CA 1
ATOM 613 C C . ALA A 1 75 ? 0.572 3.663 10.311 1.00 97.81 75 ALA A C 1
ATOM 615 O O . ALA A 1 75 ? 1.532 2.917 10.114 1.00 97.81 75 ALA A O 1
ATOM 616 N N . TRP A 1 76 ? 0.461 4.857 9.721 1.00 97.38 76 TRP A N 1
ATOM 617 C CA . TRP A 1 76 ? 1.478 5.384 8.819 1.00 97.38 76 TRP A CA 1
ATOM 618 C C . TRP A 1 76 ? 2.827 5.585 9.521 1.00 97.38 76 TRP A C 1
ATOM 620 O O . TRP A 1 76 ? 3.862 5.219 8.967 1.00 97.38 76 TRP A O 1
ATOM 630 N N . ARG A 1 77 ? 2.840 6.093 10.762 1.00 97.12 77 ARG A N 1
ATOM 631 C CA . ARG A 1 77 ? 4.081 6.231 11.546 1.00 97.12 77 ARG A CA 1
ATOM 632 C C . ARG A 1 77 ? 4.739 4.883 11.826 1.00 97.12 77 ARG A C 1
ATOM 634 O O . ARG A 1 77 ? 5.945 4.752 11.625 1.00 97.12 77 ARG A O 1
ATOM 641 N N . ILE A 1 78 ? 3.957 3.878 12.224 1.00 96.44 78 ILE A N 1
ATOM 642 C CA . ILE A 1 78 ? 4.453 2.509 12.433 1.00 96.44 78 ILE A CA 1
ATOM 643 C C . ILE A 1 78 ? 5.027 1.949 11.129 1.00 96.44 78 ILE A C 1
ATOM 645 O O . ILE A 1 78 ? 6.144 1.428 11.118 1.00 96.44 78 ILE A O 1
ATOM 649 N N . PHE A 1 79 ? 4.293 2.090 10.021 1.00 96.44 79 PHE A N 1
ATOM 650 C CA . PHE A 1 79 ? 4.744 1.672 8.696 1.00 96.44 79 PHE A CA 1
ATOM 651 C C . PHE A 1 79 ? 6.081 2.324 8.318 1.00 96.44 79 PHE A C 1
ATOM 653 O O . PHE A 1 79 ? 7.005 1.628 7.895 1.00 96.44 79 PHE A O 1
ATOM 660 N N . PHE A 1 80 ? 6.203 3.639 8.506 1.00 94.31 80 PHE A N 1
ATOM 661 C CA . PHE A 1 80 ? 7.400 4.411 8.179 1.00 94.31 80 PHE A CA 1
ATOM 662 C C . PHE A 1 80 ? 8.622 3.953 8.979 1.00 94.31 80 PHE A C 1
ATOM 664 O O . PHE A 1 80 ? 9.634 3.589 8.382 1.00 94.31 80 PHE A O 1
ATOM 671 N N . ILE A 1 81 ? 8.513 3.894 10.311 1.00 94.56 81 ILE A N 1
ATOM 672 C CA . ILE A 1 81 ? 9.623 3.483 11.186 1.00 94.56 81 ILE A CA 1
ATOM 673 C C . ILE A 1 81 ? 10.041 2.042 10.872 1.00 94.56 81 ILE A C 1
ATOM 675 O O . ILE A 1 81 ? 11.227 1.764 10.714 1.00 94.56 81 ILE A O 1
ATOM 679 N N . THR A 1 82 ? 9.072 1.138 10.694 1.00 93.38 82 THR A N 1
ATOM 680 C CA . THR A 1 82 ? 9.349 -0.262 10.331 1.00 93.38 82 THR A CA 1
ATOM 681 C C . THR A 1 82 ? 10.050 -0.366 8.978 1.00 93.38 82 THR A C 1
ATOM 683 O O . THR A 1 82 ? 10.925 -1.209 8.793 1.00 93.38 82 THR A O 1
ATOM 686 N N . THR A 1 83 ? 9.669 0.478 8.017 1.00 92.19 83 THR A N 1
ATOM 687 C CA . THR A 1 83 ? 10.289 0.499 6.689 1.00 92.19 83 THR A CA 1
ATOM 688 C C . THR A 1 83 ? 11.727 0.993 6.779 1.00 92.19 83 THR A C 1
ATOM 690 O O . THR A 1 83 ? 12.612 0.309 6.273 1.00 92.19 83 THR A O 1
ATOM 693 N N . ILE A 1 84 ? 11.976 2.104 7.483 1.00 92.69 84 ILE A N 1
ATOM 694 C CA . ILE A 1 84 ? 13.331 2.631 7.696 1.00 92.69 84 ILE A CA 1
ATOM 695 C C . ILE A 1 84 ? 14.216 1.594 8.372 1.00 92.69 84 ILE A C 1
ATOM 697 O O . ILE A 1 84 ? 15.291 1.306 7.858 1.00 92.69 84 ILE A O 1
ATOM 701 N N . ALA A 1 85 ? 13.749 0.984 9.462 1.00 91.56 85 ALA A N 1
ATOM 702 C CA . ALA A 1 85 ? 14.516 -0.019 10.194 1.00 91.56 85 ALA A CA 1
ATOM 703 C C . ALA A 1 85 ? 14.946 -1.201 9.307 1.00 91.56 85 ALA A C 1
ATOM 705 O O . ALA A 1 85 ? 15.998 -1.790 9.529 1.00 91.56 85 ALA A O 1
ATOM 706 N N . ARG A 1 86 ? 14.147 -1.548 8.289 1.00 89.38 86 ARG A N 1
ATOM 707 C CA . ARG A 1 86 ? 14.451 -2.632 7.341 1.00 89.38 86 ARG A CA 1
ATOM 708 C C . ARG A 1 86 ? 15.370 -2.202 6.204 1.00 89.38 86 ARG A C 1
ATOM 710 O O . ARG A 1 86 ? 16.185 -3.003 5.766 1.00 89.38 86 ARG A O 1
ATOM 717 N N . THR A 1 87 ? 15.212 -0.984 5.688 1.00 90.25 87 THR A N 1
ATOM 718 C CA . THR A 1 87 ? 15.984 -0.505 4.528 1.00 90.25 87 THR A CA 1
ATOM 719 C C . THR A 1 87 ? 17.306 0.143 4.915 1.00 90.25 87 THR A C 1
ATOM 721 O O . THR A 1 87 ? 18.244 0.131 4.128 1.00 90.25 87 THR A O 1
ATOM 724 N N . ASN A 1 88 ? 17.376 0.742 6.101 1.00 86.94 88 ASN A N 1
ATOM 725 C CA . ASN A 1 88 ? 18.557 1.415 6.623 1.00 86.94 88 ASN A CA 1
ATOM 726 C C . ASN A 1 88 ? 18.579 1.291 8.161 1.00 86.94 88 ASN A C 1
ATOM 728 O O . ASN A 1 88 ? 18.193 2.228 8.866 1.00 86.94 88 ASN A O 1
ATOM 732 N N . PRO A 1 89 ? 19.004 0.126 8.687 1.00 77.94 89 PRO A N 1
ATOM 733 C CA . PRO A 1 89 ? 18.965 -0.161 10.121 1.00 77.94 89 PRO A CA 1
ATOM 734 C C . PRO A 1 89 ? 19.784 0.826 10.962 1.00 77.94 89 PRO A C 1
ATOM 736 O O . PRO A 1 89 ? 19.440 1.087 12.108 1.00 77.94 89 PRO A O 1
ATOM 739 N N . THR A 1 90 ? 20.847 1.399 10.393 1.00 82.44 90 THR A N 1
ATOM 740 C CA . THR A 1 90 ? 21.779 2.302 11.083 1.00 82.44 90 THR A CA 1
ATOM 741 C C . THR A 1 90 ? 21.245 3.716 11.295 1.00 82.44 90 THR A C 1
ATOM 743 O O . THR A 1 90 ? 21.861 4.479 12.018 1.00 82.44 90 THR A O 1
ATOM 746 N N . LEU A 1 91 ? 20.119 4.087 10.679 1.00 76.12 91 LEU A N 1
ATOM 747 C CA . LEU A 1 91 ? 19.563 5.443 10.771 1.00 76.12 91 LEU A CA 1
ATOM 748 C C . LEU A 1 91 ? 18.749 5.695 12.058 1.00 76.12 91 LEU A C 1
ATOM 750 O O . LEU A 1 91 ? 18.315 6.817 12.301 1.00 76.12 91 LEU A O 1
ATOM 754 N N . LEU A 1 92 ? 18.490 4.649 12.849 1.00 62.69 92 LEU A N 1
ATOM 755 C CA . LEU A 1 92 ? 17.696 4.702 14.086 1.00 62.69 92 LEU A CA 1
ATOM 756 C C . LEU A 1 92 ? 18.543 4.529 15.365 1.00 62.69 92 LEU A C 1
ATOM 758 O O . LEU A 1 92 ? 17.967 4.452 16.450 1.00 62.69 92 LEU A O 1
ATOM 762 N N . TYR A 1 93 ? 19.873 4.470 15.232 1.00 56.22 93 TYR A N 1
ATOM 763 C CA . TYR A 1 93 ? 20.867 4.423 16.313 1.00 56.22 93 TYR A CA 1
ATOM 764 C C . TYR A 1 93 ? 21.765 5.657 16.237 1.00 56.22 93 TYR A C 1
ATOM 766 O O . TYR A 1 93 ? 22.188 6.129 17.313 1.00 56.22 93 TYR A O 1
#

pLDDT: mean 91.36, std 11.34, range [38.5, 98.12]